Protein AF-A0A162LA04-F1 (afdb_monomer_lite)

Foldseek 3Di:
DPDVLLVVLLVVLLVCVVVVHDLVVSCVVSVDDSVSSVVSNVVVVVVD

Structure (mmCIF, N/CA/C/O backbone):
data_AF-A0A162LA04-F1
#
_entry.id   AF-A0A162LA04-F1
#
loop_
_atom_site.group_PDB
_atom_site.id
_atom_site.type_symbol
_atom_site.label_atom_id
_atom_site.label_alt_id
_atom_site.label_comp_id
_atom_site.label_asym_id
_atom_site.label_entity_id
_atom_site.label_seq_id
_atom_site.pdbx_PDB_ins_code
_atom_site.Cartn_x
_atom_site.Cartn_y
_atom_site.Cartn_z
_atom_site.occupancy
_atom_site.B_iso_or_equiv
_atom_site.auth_seq_id
_atom_site.auth_comp_id
_atom_site.auth_asym_id
_atom_site.auth_atom_id
_atom_site.pdbx_PDB_model_num
ATOM 1 N N . MET A 1 1 ? 20.586 0.802 -15.491 1.00 46.09 1 MET A N 1
ATOM 2 C CA . MET A 1 1 ? 20.156 -0.051 -14.360 1.00 46.09 1 MET A CA 1
ATOM 3 C C . MET A 1 1 ? 19.387 0.819 -13.367 1.00 46.09 1 MET A C 1
ATOM 5 O O . MET A 1 1 ? 19.989 1.271 -12.401 1.00 46.09 1 MET A O 1
ATOM 9 N N . SER A 1 2 ? 18.123 1.181 -13.634 1.00 47.91 2 SER A N 1
ATOM 10 C CA . SER A 1 2 ? 17.461 2.235 -12.833 1.00 47.91 2 SER A CA 1
ATOM 11 C C . SER A 1 2 ? 15.924 2.181 -12.813 1.00 47.91 2 SER A C 1
ATOM 13 O O . SER A 1 2 ? 15.307 3.232 -12.879 1.00 47.91 2 SER A O 1
ATOM 15 N N . ASP A 1 3 ? 15.306 0.999 -12.689 1.00 53.88 3 ASP A N 1
ATOM 16 C CA . ASP A 1 3 ? 13.841 0.902 -12.465 1.00 53.88 3 ASP A CA 1
ATOM 17 C C . ASP A 1 3 ? 13.415 -0.022 -11.303 1.00 53.88 3 ASP A C 1
ATOM 19 O O . ASP A 1 3 ? 12.311 0.118 -10.785 1.00 53.88 3 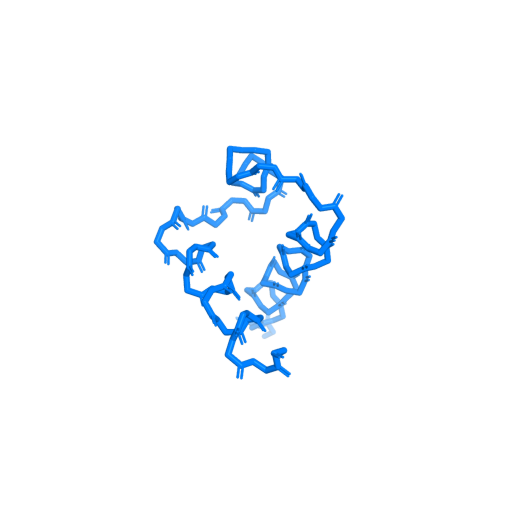ASP A O 1
ATOM 23 N N . ASN A 1 4 ? 14.298 -0.883 -10.772 1.00 60.75 4 ASN A N 1
ATOM 24 C CA . ASN A 1 4 ? 13.924 -1.810 -9.686 1.00 60.75 4 ASN A CA 1
ATOM 25 C C . ASN A 1 4 ? 13.486 -1.123 -8.380 1.00 60.75 4 ASN A C 1
ATOM 27 O O . ASN A 1 4 ? 12.691 -1.680 -7.629 1.00 60.75 4 ASN A O 1
ATOM 31 N N . SER A 1 5 ? 13.973 0.089 -8.090 1.00 78.81 5 SER A N 1
ATOM 32 C CA . SER A 1 5 ? 13.753 0.701 -6.772 1.00 78.81 5 SER A CA 1
ATOM 33 C C . SER A 1 5 ? 12.296 1.110 -6.528 1.00 78.81 5 SER A C 1
ATOM 35 O O . SER A 1 5 ? 11.824 1.034 -5.394 1.00 78.81 5 SER A O 1
ATOM 37 N N . LEU A 1 6 ? 11.567 1.555 -7.557 1.00 84.12 6 LEU A N 1
ATOM 38 C CA . LEU A 1 6 ? 10.187 2.013 -7.371 1.00 84.12 6 LEU A CA 1
ATOM 39 C C . LEU A 1 6 ? 9.227 0.832 -7.204 1.00 84.12 6 LEU A C 1
ATOM 41 O O . LEU A 1 6 ? 8.347 0.869 -6.342 1.00 84.12 6 LEU A O 1
ATOM 45 N N . ASP A 1 7 ? 9.414 -0.221 -7.994 1.00 86.81 7 ASP A N 1
ATOM 46 C CA . ASP A 1 7 ? 8.575 -1.413 -7.922 1.00 86.81 7 ASP A CA 1
ATOM 47 C C . ASP A 1 7 ? 8.820 -2.203 -6.632 1.00 8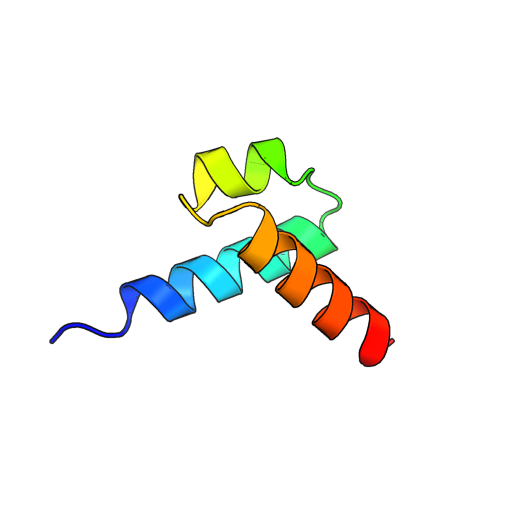6.81 7 ASP A C 1
ATOM 49 O O . ASP A 1 7 ? 7.859 -2.653 -6.007 1.00 86.81 7 ASP A O 1
ATOM 53 N N . GLU A 1 8 ? 10.062 -2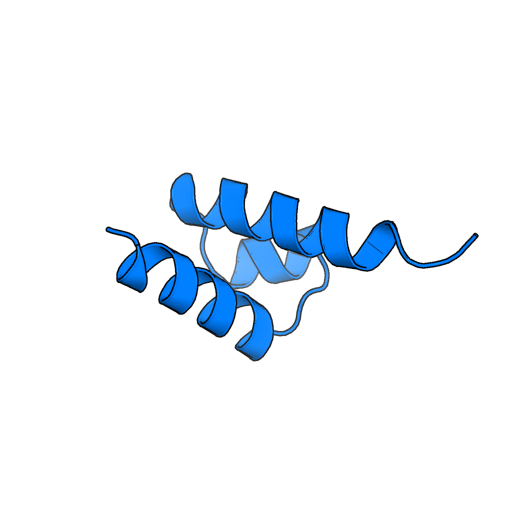.268 -6.141 1.00 88.38 8 GLU A N 1
ATOM 54 C CA . GLU A 1 8 ? 10.370 -2.826 -4.817 1.00 88.38 8 GLU A CA 1
ATOM 55 C C . GLU A 1 8 ? 9.689 -2.043 -3.688 1.00 88.38 8 GLU A C 1
ATOM 57 O O . GLU A 1 8 ? 9.082 -2.642 -2.798 1.00 88.38 8 GLU A O 1
ATOM 62 N N . LYS A 1 9 ? 9.708 -0.704 -3.744 1.00 90.94 9 LYS A N 1
ATOM 63 C CA . LYS A 1 9 ? 9.007 0.145 -2.766 1.00 90.94 9 LYS A CA 1
ATOM 64 C C . LYS A 1 9 ? 7.501 -0.099 -2.775 1.00 90.94 9 LYS A C 1
ATOM 66 O O . LYS A 1 9 ? 6.900 -0.224 -1.710 1.00 90.94 9 LYS A O 1
ATOM 71 N N . LYS A 1 10 ? 6.887 -0.203 -3.959 1.00 90.31 10 LYS A N 1
ATOM 72 C CA . LYS A 1 10 ? 5.453 -0.509 -4.099 1.00 90.31 10 LYS A CA 1
ATOM 73 C C . LYS A 1 10 ? 5.118 -1.911 -3.598 1.00 90.31 10 LYS A C 1
ATOM 75 O O . LYS A 1 10 ? 4.097 -2.081 -2.937 1.00 90.31 10 LYS A O 1
ATOM 80 N N . LYS A 1 11 ? 5.964 -2.903 -3.885 1.00 92.12 11 LY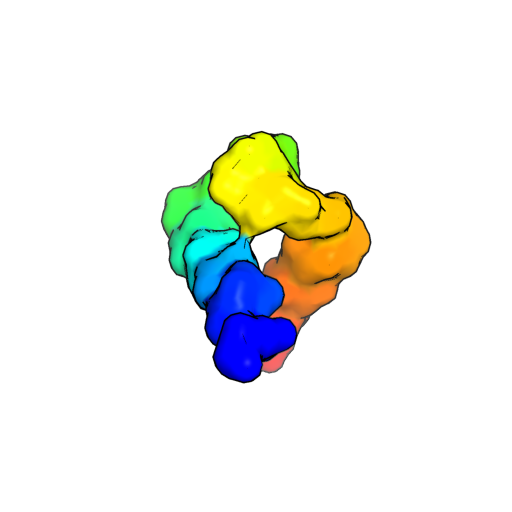S A N 1
ATOM 81 C CA . LYS A 1 11 ? 5.792 -4.274 -3.393 1.00 92.12 11 LYS A CA 1
ATOM 82 C C . LYS A 1 11 ? 5.852 -4.316 -1.867 1.00 92.12 11 LYS A C 1
ATOM 84 O O . LYS A 1 11 ? 4.935 -4.841 -1.245 1.00 92.12 11 LYS A O 1
ATOM 89 N N . LYS A 1 12 ? 6.858 -3.671 -1.270 1.00 93.00 12 LYS A N 1
ATOM 90 C CA . LYS A 1 12 ? 6.980 -3.558 0.187 1.00 93.00 12 LYS A CA 1
ATOM 91 C C . LYS A 1 12 ? 5.767 -2.848 0.797 1.00 93.00 12 LYS A C 1
ATOM 93 O O . LYS A 1 12 ? 5.185 -3.345 1.753 1.00 93.00 12 LYS A O 1
ATOM 98 N N . ALA A 1 13 ? 5.313 -1.744 0.200 1.00 94.19 13 ALA A N 1
ATOM 99 C CA . ALA A 1 13 ? 4.103 -1.050 0.642 1.00 94.19 13 ALA A CA 1
ATOM 100 C C . ALA A 1 13 ? 2.845 -1.933 0.583 1.00 94.19 13 ALA A C 1
ATOM 102 O O . ALA A 1 13 ? 2.038 -1.881 1.506 1.00 94.19 13 ALA A O 1
ATOM 103 N N . ARG A 1 14 ? 2.686 -2.773 -0.454 1.00 92.56 14 ARG A N 1
ATOM 104 C CA . ARG A 1 14 ? 1.585 -3.754 -0.536 1.00 92.56 14 ARG A CA 1
ATOM 105 C C . ARG A 1 14 ? 1.621 -4.746 0.616 1.00 92.56 14 ARG A C 1
ATOM 107 O O . ARG A 1 14 ? 0.605 -4.941 1.271 1.00 92.56 14 ARG A O 1
ATOM 114 N N . GLU A 1 15 ? 2.777 -5.352 0.869 1.00 93.56 15 GLU A N 1
ATOM 115 C CA . GLU A 1 15 ? 2.951 -6.323 1.956 1.00 93.56 15 GLU A CA 1
ATOM 116 C C . GLU A 1 15 ? 2.640 -5.691 3.321 1.00 93.56 15 GLU A C 1
ATOM 118 O O . GLU A 1 15 ? 1.940 -6.281 4.142 1.00 93.56 15 GLU A O 1
ATOM 123 N N . MET A 1 16 ? 3.081 -4.451 3.535 1.00 93.62 16 MET A N 1
ATOM 124 C CA . MET A 1 16 ? 2.809 -3.699 4.760 1.00 93.62 16 MET A CA 1
ATOM 125 C C . MET A 1 16 ? 1.325 -3.334 4.912 1.00 93.62 16 MET A C 1
ATOM 127 O O . MET A 1 16 ? 0.781 -3.492 6.004 1.00 93.62 16 MET A O 1
ATOM 131 N N . LEU A 1 17 ? 0.651 -2.911 3.835 1.00 92.25 17 LEU A N 1
ATOM 132 C CA . LEU A 1 17 ? -0.795 -2.651 3.839 1.00 92.25 17 LEU A CA 1
ATOM 133 C C . LEU A 1 17 ? -1.597 -3.913 4.182 1.00 92.25 17 LEU A C 1
ATOM 135 O O . LEU A 1 17 ? -2.513 -3.847 4.995 1.00 92.25 17 LEU A O 1
ATOM 139 N N . ILE A 1 18 ? -1.227 -5.067 3.615 1.00 90.44 18 ILE A N 1
ATOM 140 C CA . ILE A 1 18 ? -1.857 -6.364 3.922 1.00 90.44 18 ILE A CA 1
ATOM 141 C C . ILE A 1 18 ? -1.614 -6.763 5.387 1.00 90.44 18 ILE A C 1
ATOM 143 O O . ILE A 1 18 ? -2.498 -7.319 6.031 1.00 90.44 18 ILE A O 1
ATOM 147 N N . SER A 1 19 ? -0.442 -6.430 5.935 1.00 91.81 19 SER A N 1
ATOM 148 C CA . SER A 1 19 ? -0.086 -6.637 7.347 1.00 91.81 19 SER A CA 1
ATOM 149 C C . SER A 1 19 ? -0.826 -5.693 8.318 1.00 91.81 19 SER A C 1
ATOM 151 O O . SER A 1 19 ? -0.705 -5.826 9.534 1.00 91.81 19 SER A O 1
ATOM 153 N N . GLY A 1 20 ? -1.609 -4.734 7.807 1.00 90.56 20 GLY A N 1
ATOM 154 C CA . GLY A 1 20 ? -2.365 -3.775 8.619 1.00 90.56 20 GLY A CA 1
ATOM 155 C C . GLY A 1 20 ? -1.545 -2.577 9.107 1.00 90.56 20 GLY A C 1
ATOM 156 O O . GLY A 1 20 ? -1.960 -1.891 10.041 1.00 90.56 20 GLY A O 1
ATOM 157 N N . LYS A 1 21 ? -0.382 -2.310 8.495 1.00 93.62 21 LYS A N 1
ATOM 158 C CA . LYS A 1 21 ? 0.420 -1.109 8.773 1.00 93.62 21 LYS A CA 1
ATOM 159 C C . LYS A 1 21 ? -0.297 0.155 8.308 1.00 93.62 21 LYS A C 1
ATOM 161 O O . LYS A 1 21 ? -1.046 0.148 7.333 1.00 93.62 21 LYS A O 1
ATOM 166 N N . THR A 1 22 ? -0.019 1.261 8.988 1.00 91.44 22 THR A N 1
ATOM 167 C CA . THR A 1 22 ? -0.597 2.566 8.648 1.00 91.44 22 THR A CA 1
ATOM 168 C C . THR A 1 22 ? 0.166 3.263 7.522 1.00 91.44 22 THR A C 1
ATOM 170 O O . THR A 1 22 ? 1.373 3.080 7.358 1.00 91.44 22 THR A O 1
ATOM 173 N N . ASP A 1 23 ? -0.511 4.158 6.797 1.00 90.19 23 ASP A N 1
ATOM 174 C CA . ASP A 1 23 ? 0.095 4.964 5.726 1.00 90.19 23 ASP A CA 1
ATOM 175 C C . ASP A 1 23 ? 1.338 5.744 6.177 1.00 90.19 23 ASP A C 1
ATOM 177 O O . ASP A 1 23 ? 2.247 5.979 5.381 1.00 90.19 23 ASP A O 1
ATOM 181 N N . LYS A 1 24 ? 1.387 6.155 7.453 1.00 91.88 24 LYS A N 1
ATOM 182 C CA . LYS A 1 24 ? 2.546 6.847 8.031 1.00 91.88 24 LYS A CA 1
ATOM 183 C C . LYS A 1 24 ? 3.759 5.924 8.109 1.00 91.88 24 LYS A C 1
ATOM 185 O O . LYS A 1 24 ? 4.807 6.282 7.589 1.00 91.88 24 LYS A O 1
ATOM 190 N N . GLU A 1 25 ? 3.595 4.731 8.678 1.00 92.94 25 GLU A N 1
ATOM 191 C CA . GLU A 1 25 ? 4.676 3.742 8.769 1.00 92.94 25 GLU A CA 1
ATOM 192 C C . GLU A 1 25 ? 5.172 3.342 7.378 1.00 92.94 25 GLU A C 1
ATOM 194 O O . GLU A 1 25 ? 6.371 3.317 7.124 1.00 92.94 25 GLU A O 1
ATOM 199 N N . ILE A 1 26 ? 4.251 3.106 6.441 1.00 92.75 26 ILE A N 1
ATOM 200 C CA . ILE A 1 26 ? 4.601 2.736 5.067 1.00 92.75 26 ILE A CA 1
ATOM 201 C C . ILE A 1 26 ? 5.367 3.865 4.381 1.00 92.75 26 ILE A C 1
ATOM 203 O O . ILE A 1 26 ? 6.351 3.605 3.687 1.00 92.75 26 ILE A O 1
ATOM 207 N N . LYS A 1 27 ? 4.950 5.122 4.567 1.00 92.94 27 LYS A N 1
ATOM 208 C CA . LYS A 1 27 ? 5.671 6.285 4.041 1.00 92.94 27 LYS A CA 1
ATOM 209 C C . LYS A 1 27 ? 7.083 6.361 4.611 1.00 92.94 27 LYS A C 1
AT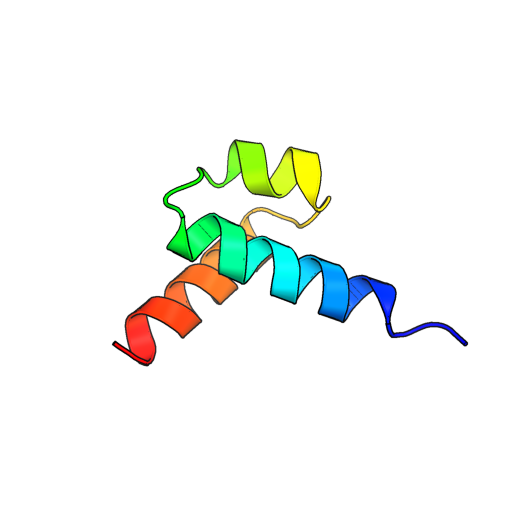OM 211 O O . LYS A 1 27 ? 8.014 6.573 3.838 1.00 92.94 27 LYS A O 1
ATOM 216 N N . ASP A 1 28 ? 7.238 6.196 5.917 1.00 93.00 28 ASP A N 1
ATOM 217 C CA . ASP A 1 28 ? 8.540 6.301 6.575 1.00 93.00 28 ASP A CA 1
ATOM 218 C C . ASP A 1 28 ? 9.481 5.168 6.131 1.00 93.00 28 ASP A C 1
ATOM 220 O O . ASP A 1 28 ? 10.672 5.396 5.933 1.00 93.00 28 ASP A O 1
ATOM 224 N N . GLU A 1 29 ? 8.948 3.970 5.868 1.00 91.19 29 GLU A N 1
ATOM 225 C CA . GLU A 1 29 ? 9.753 2.808 5.479 1.00 91.19 29 GLU A CA 1
ATOM 226 C C . GLU A 1 29 ? 10.034 2.690 3.973 1.00 91.19 29 GLU A C 1
ATOM 228 O O . GLU A 1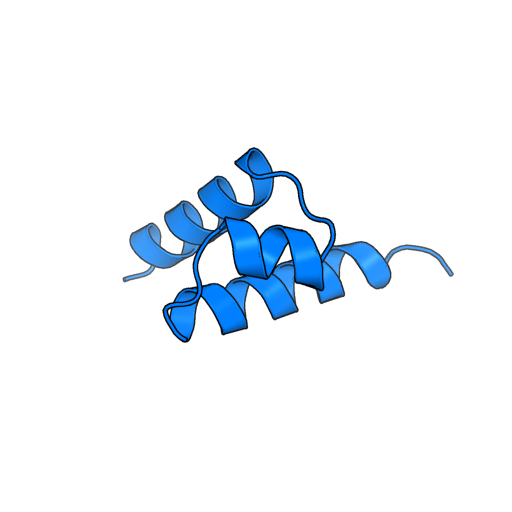 29 ? 11.063 2.142 3.573 1.00 91.19 29 GLU A O 1
ATOM 233 N N . THR A 1 30 ? 9.123 3.164 3.119 1.00 89.25 30 THR A N 1
ATOM 234 C CA . THR A 1 30 ? 9.238 3.047 1.650 1.00 89.25 30 THR A CA 1
ATOM 235 C C . THR A 1 30 ? 9.599 4.365 0.967 1.00 89.25 30 THR A C 1
ATOM 237 O O . THR A 1 30 ? 10.057 4.370 -0.179 1.00 89.25 30 THR A O 1
ATOM 240 N N . GLY A 1 31 ? 9.394 5.497 1.643 1.00 90.50 31 GLY A N 1
ATOM 241 C CA . GLY A 1 31 ? 9.517 6.836 1.070 1.00 90.50 31 GLY A CA 1
ATOM 242 C C . GLY A 1 31 ? 8.428 7.179 0.047 1.00 90.50 31 GLY A C 1
ATOM 243 O O . GLY A 1 31 ? 8.547 8.188 -0.649 1.00 90.50 31 GLY A O 1
ATOM 244 N N . LEU A 1 32 ? 7.387 6.349 -0.094 1.00 90.88 32 LEU A N 1
ATOM 245 C CA . LEU A 1 32 ? 6.288 6.606 -1.022 1.00 90.88 32 LEU A CA 1
ATOM 246 C C . LEU A 1 32 ? 5.409 7.757 -0.540 1.00 90.88 32 LEU A C 1
ATOM 248 O O . LEU A 1 32 ? 5.210 7.982 0.656 1.00 90.88 32 LEU A O 1
ATOM 252 N N . ARG A 1 33 ? 4.821 8.486 -1.490 1.00 92.19 33 ARG A N 1
ATOM 253 C CA . ARG A 1 33 ? 3.865 9.539 -1.149 1.00 92.19 33 ARG A CA 1
ATOM 254 C C . ARG A 1 33 ? 2.556 8.923 -0.643 1.00 92.19 33 ARG A C 1
ATOM 256 O O . ARG A 1 33 ? 2.124 7.909 -1.187 1.00 92.19 33 ARG A O 1
ATOM 263 N N . PRO A 1 34 ? 1.837 9.587 0.283 1.00 90.31 34 PRO A N 1
ATOM 264 C CA . PRO A 1 34 ? 0.538 9.108 0.771 1.00 90.31 34 PRO A CA 1
ATOM 265 C C . PRO A 1 34 ? -0.464 8.788 -0.349 1.00 90.31 34 PRO A C 1
ATOM 267 O O . PRO A 1 34 ? -1.176 7.794 -0.296 1.00 90.31 34 PRO A O 1
ATOM 270 N N . LYS A 1 35 ? -0.466 9.585 -1.429 1.00 92.62 35 LYS A N 1
ATOM 271 C CA . LYS A 1 35 ? -1.314 9.345 -2.610 1.00 92.62 35 LYS A CA 1
ATOM 272 C C . LYS A 1 35 ? -0.986 8.032 -3.336 1.00 92.62 35 LYS A C 1
ATOM 274 O O . LYS A 1 35 ? -1.872 7.433 -3.934 1.00 92.62 35 LYS A O 1
ATOM 279 N N . GLU A 1 36 ? 0.275 7.607 -3.328 1.00 92.19 36 GLU A N 1
ATOM 280 C CA . GLU A 1 36 ? 0.704 6.340 -3.933 1.00 92.19 36 GLU A CA 1
ATOM 281 C C . GLU A 1 36 ? 0.292 5.162 -3.054 1.00 92.19 36 GLU A C 1
ATOM 283 O O . GLU A 1 36 ? -0.258 4.194 -3.565 1.00 92.19 36 GLU A O 1
ATOM 288 N N . ILE A 1 37 ? 0.458 5.291 -1.736 1.00 92.06 37 ILE A N 1
ATOM 289 C CA . ILE A 1 37 ? 0.016 4.293 -0.754 1.00 92.06 37 ILE A CA 1
ATOM 290 C C . ILE A 1 37 ? -1.502 4.082 -0.852 1.00 92.06 37 ILE A C 1
ATOM 292 O O . ILE A 1 37 ? -1.956 2.952 -0.999 1.00 92.06 37 ILE A O 1
ATOM 296 N N . SER A 1 38 ? -2.280 5.167 -0.906 1.00 92.56 38 SER A N 1
ATOM 297 C CA . SER A 1 38 ? -3.739 5.106 -1.057 1.00 92.56 38 SER A CA 1
ATOM 298 C C . SER A 1 38 ? -4.179 4.431 -2.364 1.00 92.56 38 SER A C 1
ATOM 300 O O . SER A 1 38 ? -5.119 3.641 -2.362 1.00 92.56 38 SER A O 1
ATOM 302 N N . ARG A 1 39 ? -3.475 4.666 -3.482 1.00 93.00 39 ARG A N 1
ATOM 303 C CA . ARG A 1 39 ? -3.737 3.944 -4.742 1.00 93.00 39 ARG A CA 1
ATOM 304 C C . ARG A 1 39 ? -3.487 2.448 -4.605 1.00 93.00 39 ARG A C 1
ATOM 306 O O . ARG A 1 39 ? -4.298 1.659 -5.071 1.00 93.00 39 ARG A O 1
ATOM 313 N N . ILE A 1 40 ? -2.387 2.067 -3.961 1.00 91.12 40 ILE A N 1
ATOM 314 C CA . ILE A 1 40 ? -2.056 0.661 -3.722 1.00 91.12 40 ILE A CA 1
ATOM 315 C C . ILE A 1 40 ? -3.124 0.006 -2.840 1.00 91.12 40 ILE A C 1
ATOM 317 O O . ILE A 1 40 ? -3.574 -1.096 -3.138 1.00 91.12 40 ILE A O 1
ATOM 321 N N . GLN A 1 41 ? -3.569 0.693 -1.790 1.00 90.62 41 GLN A N 1
ATOM 322 C CA . GLN A 1 41 ? -4.653 0.222 -0.934 1.00 90.62 41 GLN A CA 1
ATOM 323 C C . GLN A 1 41 ? -5.948 0.023 -1.732 1.00 90.62 41 GLN A C 1
ATOM 325 O O . GLN A 1 41 ? -6.579 -1.022 -1.608 1.00 90.62 41 GLN A O 1
ATOM 330 N N . GLN A 1 42 ? -6.307 0.977 -2.597 1.00 92.56 42 GLN A N 1
ATOM 331 C CA . GLN A 1 42 ? -7.467 0.863 -3.484 1.00 92.56 42 GLN A CA 1
ATOM 332 C C . GLN A 1 42 ? -7.350 -0.323 -4.449 1.00 92.56 42 GLN A C 1
ATOM 334 O O . GLN A 1 42 ? -8.317 -1.061 -4.628 1.00 92.56 42 GLN A O 1
ATOM 339 N N . GLU A 1 43 ? -6.175 -0.530 -5.048 1.00 90.12 43 GLU A N 1
ATOM 340 C CA . GLU A 1 43 ? -5.895 -1.689 -5.903 1.00 90.12 43 GLU A CA 1
ATOM 341 C C . GLU A 1 43 ? -6.095 -3.000 -5.141 1.00 90.12 43 GLU A C 1
ATOM 343 O O . GLU A 1 43 ? -6.772 -3.889 -5.649 1.00 90.12 43 GLU A O 1
ATOM 348 N N . ILE A 1 44 ? -5.576 -3.100 -3.912 1.00 87.00 44 ILE A N 1
ATOM 349 C CA . ILE A 1 44 ? -5.795 -4.263 -3.046 1.00 87.00 44 ILE A CA 1
ATOM 350 C C . ILE A 1 44 ? -7.301 -4.456 -2.826 1.00 87.00 44 ILE A C 1
ATOM 352 O O . ILE A 1 44 ? -7.827 -5.505 -3.173 1.00 87.00 44 ILE A O 1
ATOM 356 N N . THR A 1 45 ? -8.022 -3.434 -2.358 1.00 86.44 45 THR A N 1
ATOM 357 C CA . THR A 1 45 ? -9.470 -3.530 -2.077 1.00 86.44 45 THR A CA 1
ATOM 358 C C . THR A 1 45 ? -10.349 -3.789 -3.300 1.00 86.44 45 THR A C 1
ATOM 360 O O . THR A 1 45 ? -11.502 -4.144 -3.132 1.00 86.44 45 THR A O 1
ATOM 363 N N . LYS A 1 46 ? -9.853 -3.577 -4.525 1.00 88.12 46 LYS A N 1
ATOM 364 C CA . LYS A 1 46 ? -10.595 -3.869 -5.762 1.00 88.12 46 LYS A CA 1
ATOM 365 C C . LYS A 1 46 ? -10.466 -5.337 -6.184 1.00 88.12 46 LYS A C 1
ATOM 367 O O . LYS A 1 46 ? -11.288 -5.826 -6.954 1.00 88.12 46 LYS A O 1
ATOM 372 N N . HIS A 1 47 ? -9.397 -6.001 -5.750 1.00 76.25 47 HIS A N 1
ATOM 373 C CA . HIS A 1 47 ? -9.119 -7.404 -6.052 1.00 76.25 47 HIS A CA 1
ATOM 374 C C . HIS A 1 47 ? -9.651 -8.375 -4.987 1.00 76.25 47 HIS A C 1
ATOM 376 O O . HIS A 1 47 ? -9.630 -9.582 -5.228 1.00 76.25 47 HIS A O 1
ATOM 382 N N . PHE A 1 48 ? -10.121 -7.852 -3.854 1.00 62.41 48 PHE A N 1
ATOM 383 C CA . PHE A 1 48 ? -10.851 -8.569 -2.809 1.00 62.41 48 PHE A CA 1
ATOM 384 C C . PHE A 1 48 ? -12.330 -8.183 -2.851 1.00 62.41 48 PHE A C 1
ATOM 386 O O . PHE A 1 48 ? -13.160 -9.061 -2.533 1.00 62.41 48 PHE A O 1
#

Organism: NCBI:txid1705578

Radius of gyration: 10.39 Å; chains: 1; bounding box: 31×18×23 Å

Secondary structure (DSSP, 8-state):
--SHHHHHHHHHHHHHHHTT--HHHHHHHH---HHHHHHHHHHHHHH-

pLDDT: mean 86.71, std 11.78, range [46.09, 94.19]

Sequence (48 aa):
MSDNSLDEKKKKAREMLISGKTDKEIKDETGLRPKEISRIQQEITKHF